Protein 7XAN (pdb70)

Solvent-accessible surface area: 4921 Å² total

GO terms:
  GO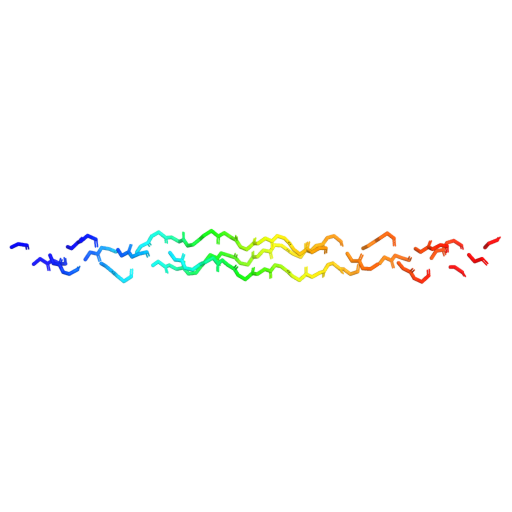:0005515 protein binding (F, IPI)
  GO:0048407 platelet-derived growth factor binding (F, IDA)
  GO:0005576 extracellular region (C, TAS)
  GO:0005788 endoplasmic reticulum lumen (C, TAS)
  GO:0031012 extracellul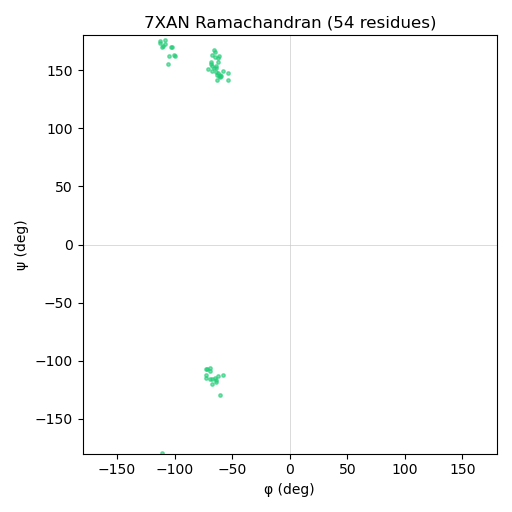ar matrix (C, TAS)
  GO:0005576 extracellular region (C, HDA)
  GO:0031012 extracellular matrix (C, HDA)
  GO:0030020 extracellular matrix structural constituent conferring tensile strength (F, HDA)
  GO:0005586 collagen type III trimer (C, IDA)
  GO:0002020 protease binding (F, IPI)
  GO:0005576 extracellular region (C, IDA)
  GO:0042060 wound healing (P, IDA)
  GO:0009314 response to radiation (P, IDA)
  GO:0018149 peptide cross-linking (P, IDA)
  GO:0034097 response to cytokine (P, IDA)
  GO:0007160 cell-matrix adhesion (P, IDA)
  GO:0007179 transforming growth factor beta receptor signaling pathway (P, IDA)
  GO:0005178 integrin binding (F, IMP)
  GO:0005201 extracellular matrix structural constituent (F, IMP)
  GO:0031012 extracellular matrix (C, IMP)

Foldseek 3Di:
DCDDDDDDDDDDDDDDDDDD/DDDDDDDDDDDDDDDDDDDDD/DCDDDDDDDDDDDDDDDDDD

Radius of gyration: 20.5 Å; Cα contacts (8 Å, |Δi|>4): 202; chains: 3; bounding box: 15×8×76 Å

B-factor: mean 22.23, std 15.6, range [4.31, 66.44]

Structure (mmCIF, N/CA/C/O backbone):
data_7XAN
#
_entry.id   7XAN
#
_cell.length_a   15.783
_cell.length_b   19.439
_cell.length_c   83.164
_cell.angle_alpha   90.000
_cell.angle_beta   93.770
_cell.angle_gamma   90.000
#
_symmetry.space_group_name_H-M   'P 1 21 1'
#
loop_
_entity.id
_entity.type
_entity.pdbx_description
1 polymer 'Collagen alpha-1(III) chain'
2 water water
#
loop_
_atom_site.group_PDB
_atom_site.id
_atom_site.type_symbol
_atom_site.label_atom_id
_atom_site.label_alt_id
_atom_site.label_comp_id
_atom_site.label_asym_id
_atom_site.label_entity_id
_atom_site.label_seq_id
_atom_site.pdbx_PDB_ins_code
_atom_site.Cartn_x
_atom_site.Cartn_y
_atom_site.Cartn_z
_atom_site.occupancy
_atom_site.B_iso_or_equiv
_atom_site.auth_seq_id
_atom_site.auth_comp_id
_atom_site.auth_asym_id
_atom_site.auth_atom_id
_atom_site.pdbx_PDB_model_num
ATOM 9 N N . GLY A 1 3 ? -4.051 2.814 -46.371 1.000 38.226 3 GLY A N 1
ATOM 10 C CA . GLY A 1 3 ? -2.872 2.227 -45.759 1.000 38.259 3 GLY A CA 1
ATOM 11 C C . GLY A 1 3 ? -3.257 1.347 -44.567 1.000 37.303 3 GLY A C 1
ATOM 12 O O . GLY A 1 3 ? -4.363 1.442 -44.035 1.000 37.262 3 GLY A O 1
ATOM 13 N N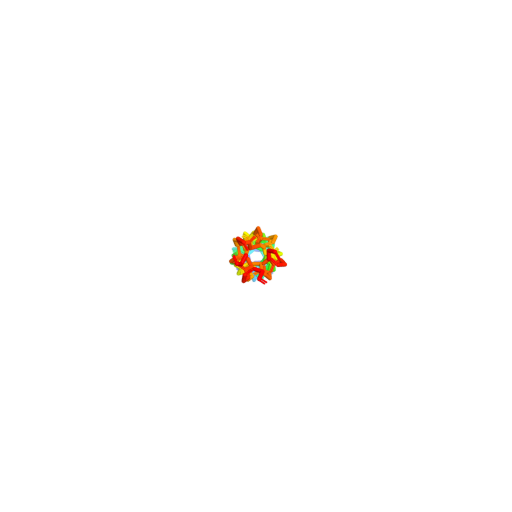 . PRO A 1 4 ? -2.373 0.434 -44.121 1.000 36.874 4 PRO A N 1
ATOM 14 C CA . PRO A 1 4 ? -2.666 -0.376 -42.938 1.000 37.892 4 PRO A CA 1
ATOM 15 C C . PRO A 1 4 ? -2.567 0.484 -41.676 1.000 37.033 4 PRO A C 1
ATOM 16 O O . PRO A 1 4 ? -1.868 1.498 -41.670 1.000 31.161 4 PRO A O 1
ATOM 28 N N . GLY A 1 6 ? -1.317 2.112 -38.236 1.000 29.094 6 GLY A N 1
ATOM 29 C CA . GLY A 1 6 ? 0.030 2.303 -37.744 1.000 30.789 6 GLY A CA 1
ATOM 30 C C . GLY A 1 6 ? 0.353 1.346 -36.589 1.000 31.761 6 GLY A C 1
ATOM 31 O O . GLY A 1 6 ? -0.501 0.610 -36.075 1.000 32.457 6 GLY A O 1
ATOM 32 N N . PRO A 1 7 ? 1.605 1.374 -36.113 1.000 32.915 7 PRO A N 1
ATOM 33 C CA . PRO A 1 7 ? 2.023 0.508 -35.011 1.000 37.621 7 PRO A CA 1
ATOM 34 C C . PRO A 1 7 ? 1.341 0.886 -33.696 1.000 39.951 7 PRO A C 1
ATOM 35 O O . PRO A 1 7 ? 1.083 2.067 -33.467 1.000 35.270 7 PRO A O 1
ATOM 47 N N . GLY A 1 9 ? 0.715 2.053 -29.880 1.000 27.295 9 GLY A N 1
ATOM 48 C CA . GLY A 1 9 ? 1.383 3.108 -29.133 1.000 25.539 9 GLY A CA 1
ATOM 49 C C . GLY A 1 9 ? 2.367 2.542 -28.117 1.000 23.100 9 GLY A C 1
ATOM 50 O O . GLY A 1 9 ? 2.222 1.357 -27.746 1.000 22.476 9 GLY A O 1
ATOM 51 N N . GLU A 1 10 ? 3.373 3.336 -27.737 1.000 21.784 10 GLU A N 1
ATOM 52 C CA . GLU A 1 10 ? 4.302 3.037 -26.602 1.000 23.672 10 GLU A CA 1
ATOM 53 C C . GLU A 1 10 ? 3.524 2.745 -25.314 1.000 21.077 10 GLU A C 1
ATOM 54 O O . GLU A 1 10 ? 2.472 3.336 -25.095 1.000 18.776 10 GLU A O 1
ATOM 60 N N . LYS A 1 11 ? 4.058 1.871 -24.462 1.000 18.340 11 LYS A N 1
ATOM 61 C CA . LYS A 1 11 ? 3.432 1.642 -23.137 1.000 18.056 11 LYS A CA 1
ATOM 62 C C . LYS A 1 11 ? 3.534 2.950 -22.361 1.000 15.772 11 LYS A C 1
ATOM 63 O O . LYS A 1 11 ? 4.510 3.694 -22.516 1.000 15.056 11 LYS A O 1
ATOM 69 N N . GLY A 1 12 ? 2.528 3.178 -21.511 1.000 12.416 12 GLY A N 1
ATOM 70 C CA . GLY A 1 12 ? 2.492 4.345 -20.634 1.000 11.915 12 GLY A CA 1
ATOM 71 C C . GLY A 1 12 ? 3.665 4.352 -19.660 1.000 11.985 12 GLY A C 1
ATOM 72 O O . GLY A 1 12 ? 4.212 3.256 -19.332 1.000 13.432 12 GLY A O 1
ATOM 73 N N . SER A 1 13 ? 3.918 5.527 -19.100 1.000 11.064 13 SER A N 1
ATOM 74 C CA . SER A 1 13 ? 4.932 5.715 -18.046 1.000 12.881 13 SER A CA 1
ATOM 75 C C . SER A 1 13 ? 4.509 4.909 -16.827 1.000 10.652 13 SER A C 1
ATOM 76 O O . SER A 1 13 ? 3.326 4.837 -16.469 1.000 10.576 13 SER A O 1
ATOM 79 N N . PRO A 1 14 ? 5.479 4.296 -16.135 1.000 11.017 14 PRO A N 1
ATOM 80 C CA . PRO A 1 14 ? 5.201 3.636 -14.877 1.000 10.728 14 PRO A CA 1
ATOM 81 C C . PRO A 1 14 ? 4.688 4.659 -13.849 1.000 9.544 14 PRO A C 1
ATOM 82 O O . PRO A 1 14 ? 5.073 5.806 -13.858 1.000 9.170 14 PRO A O 1
ATOM 86 N N . GLY A 1 15 ? 3.809 4.224 -12.943 1.000 7.538 15 GLY A N 1
ATOM 87 C CA . GLY A 1 15 ? 3.323 5.076 -11.876 1.000 7.047 15 GLY A CA 1
ATOM 88 C C . GLY A 1 15 ? 4.461 5.359 -10.905 1.000 6.379 15 GLY A C 1
ATOM 89 O O . GLY A 1 15 ? 5.353 4.525 -10.727 1.000 7.588 15 GLY A O 1
ATOM 90 N N . ALA A 1 16 ? 4.349 6.466 -10.194 1.000 5.975 16 ALA A N 1
ATOM 91 C CA . ALA A 1 16 ? 5.248 6.799 -9.084 1.000 5.719 16 ALA A CA 1
ATOM 92 C C . ALA A 1 16 ? 5.020 5.826 -7.936 1.000 4.827 16 ALA A C 1
ATOM 93 O O . ALA A 1 16 ? 3.929 5.272 -7.756 1.000 5.539 16 ALA A O 1
ATOM 95 N N . GLN A 1 17 ? 6.028 5.632 -7.140 1.000 4.841 17 GLN A N 1
ATOM 96 C CA . GLN A 1 17 ? 5.933 4.937 -5.856 1.000 4.985 17 GLN A CA 1
ATOM 97 C C . GLN A 1 17 ? 4.947 5.667 -4.953 1.000 4.751 17 GLN A C 1
ATOM 98 O O . GLN A 1 17 ? 4.834 6.902 -4.977 1.000 5.014 17 GLN A O 1
ATOM 104 N N . GLY A 1 18 ? 4.215 4.909 -4.145 1.000 4.623 18 GLY A N 1
ATOM 105 C CA . GLY A 1 18 ? 3.309 5.514 -3.159 1.000 4.307 18 GLY A CA 1
ATOM 106 C C . GLY A 1 18 ? 4.045 6.285 -2.067 1.000 4.748 18 GLY A C 1
ATOM 107 O O . GLY A 1 18 ? 5.264 6.159 -1.874 1.000 5.176 18 GLY A O 1
ATOM 108 N N . PRO A 1 19 ? 3.317 7.063 -1.289 1.000 4.617 19 PRO A N 1
ATOM 109 C CA . PRO A 1 19 ? 3.902 7.822 -0.190 1.000 4.688 19 PRO A CA 1
ATOM 110 C C . PRO A 1 19 ? 4.466 6.895 0.867 1.000 5.265 19 PRO A C 1
ATOM 111 O O . PRO A 1 19 ? 3.974 5.804 1.098 1.000 4.682 19 PRO A O 1
ATOM 123 N N . GLY A 1 21 ? 4.676 5.313 4.487 1.000 5.209 21 GLY A N 1
ATOM 124 C CA . GLY A 1 21 ? 3.665 4.979 5.483 1.000 5.238 21 GLY A CA 1
ATOM 125 C C . GLY A 1 21 ? 3.695 5.859 6.715 1.000 5.390 21 GLY A C 1
ATOM 126 O O . GLY A 1 21 ? 4.617 6.646 6.894 1.000 6.153 21 GLY A O 1
ATOM 127 N N . PRO A 1 22 ? 2.659 5.727 7.561 1.000 5.935 22 PRO A N 1
ATOM 128 C CA . PRO A 1 22 ? 2.597 6.509 8.779 1.000 6.681 22 PRO A CA 1
ATOM 129 C C . PRO A 1 22 ? 3.699 6.161 9.746 1.000 6.707 22 PRO A C 1
ATOM 130 O O . PRO A 1 22 ? 4.210 5.032 9.760 1.000 6.249 22 PRO A O 1
ATOM 142 N N . GLY A 1 24 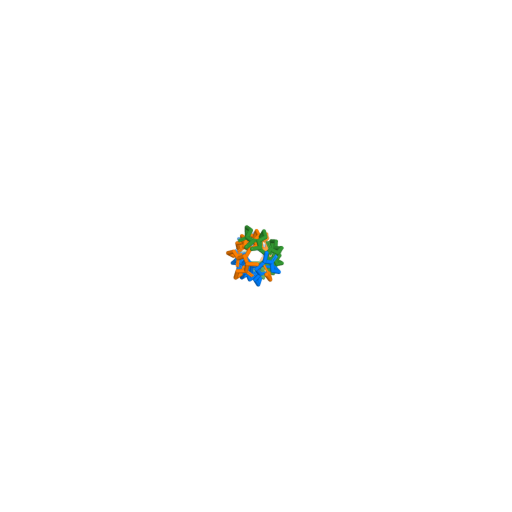? 5.251 4.773 13.079 1.000 9.033 24 GLY A N 1
ATOM 143 C CA . GLY A 1 24 ? 4.836 3.645 13.876 1.000 10.829 24 GLY A CA 1
ATOM 144 C C . GLY A 1 24 ? 4.281 4.064 15.226 1.000 12.515 24 GLY A C 1
ATOM 145 O O . GLY A 1 24 ? 4.321 5.235 15.621 1.000 12.844 24 GLY A O 1
ATOM 146 N N . PRO A 1 25 ? 3.752 3.038 15.929 1.000 15.526 25 PRO A N 1
ATOM 147 C CA . PRO A 1 25 ? 3.169 3.245 17.255 1.000 17.646 25 PRO A CA 1
ATOM 148 C C . PRO A 1 25 ? 4.256 3.502 18.291 1.000 19.347 25 PRO A C 1
ATOM 149 O O . PRO A 1 25 ? 5.418 3.199 18.094 1.000 18.016 25 PRO A O 1
ATOM 161 N N . GLY A 1 27 ? 6.411 2.519 21.635 1.000 32.065 27 GLY A N 1
ATOM 162 C CA . GLY A 1 27 ? 6.941 1.207 21.981 1.000 38.709 27 GLY A CA 1
ATOM 163 C C . GLY A 1 27 ? 6.725 0.835 23.440 1.000 46.419 27 GLY A C 1
ATOM 164 O O . GLY A 1 27 ? 5.731 1.203 24.083 1.000 49.686 27 GLY A O 1
ATOM 166 N N . PRO B 1 1 ? -3.086 0.915 -55.363 1.000 66.391 1 PRO B N 1
ATOM 167 C CA . PRO B 1 1 ? -2.735 0.071 -54.214 1.000 64.224 1 PRO B CA 1
ATOM 168 C C . PRO B 1 1 ? -3.022 0.772 -52.888 1.000 62.542 1 PRO B C 1
ATOM 169 O O . PRO B 1 1 ? -3.437 1.930 -52.881 1.000 64.259 1 PRO B O 1
ATOM 181 N N . GLY B 1 3 ? -2.350 2.796 -49.338 1.000 49.892 3 GLY B N 1
ATOM 182 C CA . GLY B 1 3 ? -1.419 3.832 -48.919 1.000 51.058 3 GLY B CA 1
ATOM 183 C C . GLY B 1 3 ? -0.378 3.325 -47.919 1.000 49.791 3 GLY B C 1
ATOM 184 O O . GLY B 1 3 ? -0.378 2.154 -47.536 1.000 50.951 3 GLY B O 1
ATOM 185 N N . PRO B 1 4 ? 0.539 4.202 -47.448 1.000 50.672 4 PRO B N 1
ATOM 186 C CA . PRO B 1 4 ? 1.573 3.802 -46.488 1.000 50.796 4 PRO B CA 1
ATOM 187 C C . PRO B 1 4 ? 0.967 3.555 -45.102 1.000 47.345 4 PRO B C 1
ATOM 188 O O . PRO B 1 4 ? -0.162 3.980 -44.852 1.000 40.286 4 PRO B O 1
ATOM 200 N N . GLY B 1 6 ? -0.200 3.751 -41.166 1.000 35.458 6 GLY B N 1
ATOM 201 C CA . GLY B 1 6 ? -0.670 4.907 -40.421 1.000 35.739 6 GLY B CA 1
ATOM 202 C C . GLY B 1 6 ? 0.360 5.383 -39.400 1.000 33.283 6 GLY B C 1
ATOM 203 O O . GLY B 1 6 ? 1.375 4.726 -39.179 1.000 35.189 6 GLY B O 1
ATOM 204 N N . PRO B 1 7 ? 0.117 6.544 -38.751 1.000 31.429 7 PRO B N 1
ATOM 205 C CA . PRO B 1 7 ? 1.028 7.071 -37.734 1.000 34.311 7 PRO B CA 1
ATOM 206 C C . PRO B 1 7 ? 1.007 6.195 -36.482 1.000 34.113 7 PRO B C 1
ATOM 207 O O . PRO B 1 7 ? 0.061 5.443 -36.279 1.000 25.407 7 PRO B O 1
ATOM 219 N N . GLY B 1 9 ? 0.372 4.751 -32.761 1.000 28.083 9 GLY B N 1
ATOM 220 C CA . GLY B 1 9 ? -0.691 4.979 -31.803 1.000 25.508 9 GLY B CA 1
ATOM 221 C C . GLY B 1 9 ? -0.218 5.887 -30.674 1.000 22.283 9 GLY B C 1
ATOM 222 O O . GLY B 1 9 ? 0.976 6.116 -30.551 1.000 22.380 9 GLY B O 1
ATOM 223 N N . GLU B 1 10 ? -1.172 6.454 -29.958 1.000 21.384 10 GLU B N 1
ATOM 224 C CA . GLU B 1 10 ? -0.983 7.322 -28.771 1.000 22.233 10 GLU B CA 1
ATOM 225 C C . GLU B 1 10 ? -0.257 6.511 -27.700 1.000 20.577 10 GLU B C 1
ATOM 226 O O . GLU B 1 10 ? -0.566 5.319 -27.588 1.000 18.909 10 GLU B O 1
ATOM 232 N N . LYS B 1 11 ? 0.618 7.169 -26.956 1.000 19.347 11 LYS B N 1
ATOM 233 C CA . LYS B 1 11 ? 1.281 6.539 -25.787 1.000 16.481 11 LYS B CA 1
ATOM 234 C C . LYS B 1 11 ? 0.181 6.162 -24.800 1.000 16.085 11 LYS B C 1
ATOM 235 O O . LYS B 1 11 ? -0.822 6.870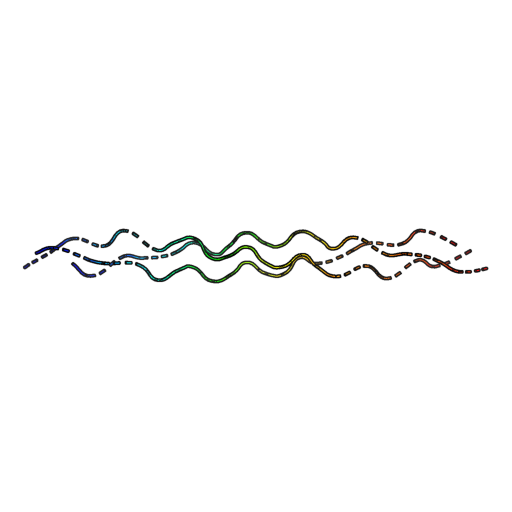 -24.696 1.000 16.179 11 LYS B O 1
ATOM 241 N N . GLY B 1 12 ? 0.362 5.036 -24.104 1.000 13.645 12 GLY B N 1
ATOM 242 C CA . GLY B 1 12 ? -0.626 4.569 -23.135 1.000 13.106 12 GLY B CA 1
ATOM 243 C C . GLY B 1 12 ? -0.696 5.514 -21.939 1.000 11.837 12 GLY B C 1
ATOM 244 O O . GLY B 1 12 ? 0.176 6.345 -21.758 1.000 13.147 12 GLY B O 1
ATOM 245 N N . SER B 1 13 ? -1.757 5.411 -21.167 1.000 11.182 13 SER B N 1
ATOM 246 C CA A SER B 1 13 ? -1.924 6.220 -19.932 0.500 11.985 13 SER B CA 1
ATOM 247 C CA B SER B 1 13 ? -1.931 6.215 -19.930 0.500 10.975 13 SER B CA 1
ATOM 248 C C . SER B 1 13 ? -0.831 5.884 -18.930 1.000 11.634 13 SER B C 1
ATOM 249 O O . SER B 1 13 ? -0.374 4.742 -18.831 1.000 10.850 13 SER B O 1
ATOM 254 N N . PRO B 1 14 ? -0.408 6.861 -18.109 1.000 11.370 14 PRO B N 1
ATOM 255 C CA . PRO B 1 14 ? 0.477 6.567 -16.993 1.000 10.448 14 PRO B CA 1
ATOM 256 C C . PRO B 1 14 ? -0.144 5.552 -16.043 1.000 9.166 14 PRO B C 1
ATOM 257 O O . PRO B 1 14 ? -1.360 5.486 -15.875 1.000 9.735 14 PRO B O 1
ATOM 261 N N . GLY B 1 15 ? 0.726 4.763 -15.406 1.000 8.973 15 GLY B N 1
ATOM 262 C CA . GLY B 1 15 ? 0.285 3.882 -14.345 1.000 9.345 15 GLY B CA 1
ATOM 263 C C . GLY B 1 15 ? -0.158 4.706 -13.130 1.000 8.542 15 GLY B C 1
ATOM 264 O O . GLY B 1 15 ? 0.285 5.820 -12.937 1.000 10.049 15 GLY B O 1
ATOM 265 N N . ALA B 1 16 ? -0.999 4.101 -12.312 1.000 9.041 16 ALA B N 1
ATOM 266 C CA . ALA B 1 16 ? -1.429 4.699 -11.040 1.000 9.184 16 ALA B CA 1
ATOM 267 C C . ALA B 1 16 ? -0.232 4.838 -10.118 1.000 9.534 16 ALA B C 1
ATOM 268 O O . ALA B 1 16 ? 0.689 4.006 -10.139 1.000 8.969 16 ALA B O 1
ATOM 270 N N . GLN B 1 17 ? -0.275 5.804 -9.240 1.000 8.175 17 GLN B N 1
ATOM 271 C CA . GLN B 1 17 ? 0.677 5.828 -8.121 1.000 6.950 17 GLN B CA 1
ATOM 272 C C . GLN B 1 17 ? 0.438 4.591 -7.248 1.000 6.533 17 GLN B C 1
ATOM 273 O O . GLN B 1 17 ? -0.690 4.129 -7.078 1.000 5.598 17 GLN B O 1
ATOM 279 N N . GLY B 1 18 ? 1.524 4.058 -6.685 1.000 5.475 18 GLY B N 1
ATOM 280 C CA . GLY B 1 18 ? 1.436 2.968 -5.736 1.000 5.138 18 GLY B CA 1
ATOM 281 C C . GLY B 1 18 ? 0.728 3.418 -4.469 1.000 5.022 18 GLY B C 1
ATOM 282 O O . GLY B 1 18 ? 0.532 4.613 -4.221 1.000 5.517 18 GLY B O 1
ATOM 283 N N . PRO B 1 19 ? 0.313 2.453 -3.638 1.000 5.063 19 PRO B N 1
ATOM 284 C CA . PRO B 1 19 ? -0.338 2.744 -2.378 1.000 5.209 19 PRO B CA 1
ATOM 285 C C . PRO B 1 19 ? 0.644 3.288 -1.366 1.000 5.814 19 PRO B C 1
ATOM 286 O O . PRO B 1 19 ? 1.864 3.105 -1.439 1.000 5.638 19 PRO B O 1
ATOM 298 N N . GLY B 1 21 ? 2.844 3.290 1.932 1.000 6.469 21 GLY B N 1
ATOM 299 C CA . GLY B 1 21 ? 3.565 2.214 2.571 1.000 6.622 21 GLY B CA 1
ATOM 300 C C . GLY B 1 21 ? 2.970 1.826 3.930 1.000 6.589 21 GLY B C 1
ATOM 301 O O . GLY B 1 21 ? 2.038 2.469 4.435 1.000 7.317 21 GLY B O 1
ATOM 302 N N . PRO B 1 22 ? 3.578 0.750 4.479 1.000 7.259 22 PRO B N 1
ATOM 303 C CA . PRO B 1 22 ? 3.131 0.226 5.765 1.000 7.652 22 PRO B CA 1
ATOM 304 C C . PRO B 1 22 ? 3.424 1.212 6.880 1.000 6.951 22 PRO B C 1
ATOM 305 O O . PRO B 1 22 ? 4.386 1.992 6.814 1.000 5.946 22 PRO B O 1
ATOM 317 N N . GLY B 1 24 ? 5.217 2.357 10.189 1.000 7.098 24 GLY B N 1
ATOM 318 C CA . GLY B 1 24 ? 6.533 2.004 10.701 1.000 7.069 24 GLY B CA 1
ATOM 319 C C . GLY B 1 24 ? 6.482 1.120 11.928 1.000 7.296 24 GLY B C 1
ATOM 320 O O . GLY B 1 24 ? 5.414 0.821 12.534 1.000 8.051 24 GLY B O 1
ATOM 321 N N . PRO B 1 25 ? 7.652 0.617 12.319 1.000 8.428 25 PRO B N 1
ATOM 322 C CA . PRO B 1 25 ? 7.728 -0.195 13.540 1.000 9.178 25 PRO B CA 1
ATOM 323 C C . PRO B 1 25 ? 7.348 0.541 14.798 1.000 10.633 25 PRO B C 1
ATOM 324 O O . PRO B 1 25 ? 7.529 1.730 14.886 1.000 10.096 25 PRO B O 1
ATOM 336 N N . GLY B 1 27 ? 8.179 2.160 18.410 1.000 21.297 27 GLY B N 1
ATOM 337 C CA . GLY B 1 27 ? 9.285 2.742 19.151 1.000 25.967 27 GLY B CA 1
ATOM 338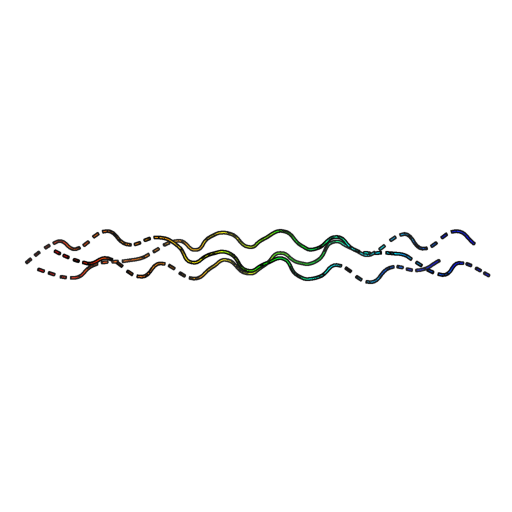 C C . GLY B 1 27 ? 9.899 1.733 20.119 1.000 30.610 27 GLY B C 1
ATOM 339 O O . GLY B 1 27 ? 10.982 2.016 20.701 1.000 33.584 27 GLY B O 1
ATOM 341 N N . GLY C 1 3 ? -3.616 5.507 -52.219 1.000 60.208 3 GLY C N 1
ATOM 342 C CA . GLY C 1 3 ? -4.615 5.349 -51.115 1.000 56.940 3 GLY C CA 1
ATOM 343 C C . GLY C 1 3 ? -4.374 6.345 -49.981 1.000 53.038 3 GLY C C 1
ATOM 344 O O . GLY C 1 3 ? -3.276 6.891 -49.845 1.000 51.884 3 GLY C O 1
ATOM 345 N N . PRO C 1 4 ? -5.384 6.607 -49.119 1.000 50.361 4 PRO C N 1
ATOM 346 C CA . PRO C 1 4 ? -5.144 7.345 -47.876 1.000 50.799 4 PRO C CA 1
ATOM 347 C C . PRO C 1 4 ? -4.138 6.558 -47.024 1.000 51.085 4 PRO C C 1
ATOM 348 O O . PRO C 1 4 ? -4.165 5.325 -47.027 1.000 46.818 4 PRO C O 1
ATOM 360 N N . GLY C 1 6 ? -2.705 4.772 -43.690 1.000 34.945 6 GLY C N 1
ATOM 361 C CA . GLY C 1 6 ? -3.509 3.994 -42.781 1.000 33.420 6 GLY C CA 1
ATOM 362 C C . GLY C 1 6 ? -3.881 4.845 -41.578 1.000 33.177 6 GLY C C 1
ATOM 363 O O . GLY C 1 6 ? -3.267 5.880 -41.323 1.000 30.569 6 GLY C O 1
ATOM 364 N N . PRO C 1 7 ? -4.906 4.441 -40.819 1.000 33.545 7 PRO C N 1
ATOM 365 C CA . PRO C 1 7 ? -5.267 5.178 -39.608 1.000 34.093 7 PRO C CA 1
ATOM 366 C C . PRO C 1 7 ? -4.176 5.002 -38.545 1.000 32.753 7 PRO C C 1
ATOM 367 O O . PRO C 1 7 ? -3.288 4.152 -38.661 1.000 26.957 7 PRO C O 1
ATOM 379 N N . GLY C 1 9 ? -2.197 3.824 -35.163 1.000 28.463 9 GLY C N 1
ATOM 380 C CA . GLY C 1 9 ? -2.164 2.572 -34.424 1.000 31.846 9 GLY C CA 1
ATOM 381 C C . GLY C 1 9 ? -3.000 2.656 -33.155 1.000 30.027 9 GLY C C 1
ATOM 382 O O . GLY C 1 9 ? -3.489 3.763 -32.817 1.000 27.220 9 GLY C O 1
ATOM 383 N N . GLU C 1 10 ? -3.217 1.522 -32.488 1.000 34.747 10 GLU C N 1
ATOM 384 C CA . GLU C 1 10 ? -4.040 1.490 -31.247 1.000 35.584 10 GLU C CA 1
ATOM 385 C C . GLU C 1 10 ? -3.242 2.187 -30.133 1.000 30.580 10 GLU C C 1
ATOM 386 O O . GLU C 1 10 ? -1.997 2.196 -30.205 1.000 27.089 10 GLU C O 1
ATOM 392 N N . LYS C 1 11 ? -3.953 2.792 -29.180 1.000 27.198 11 LYS C N 1
ATOM 393 C CA . LYS C 1 11 ? -3.331 3.373 -27.965 1.000 24.797 11 LYS C CA 1
ATOM 394 C C . LYS C 1 11 ? -2.482 2.302 -27.290 1.000 22.722 11 LYS C C 1
ATOM 395 O O . LYS C 1 11 ? -2.959 1.140 -27.218 1.000 23.296 11 LYS C O 1
ATOM 401 N N . GLY C 1 12 ? -1.314 2.693 -26.753 1.000 19.430 12 GLY C N 1
ATOM 402 C CA . GLY C 1 12 ? -0.445 1.801 -25.950 1.000 18.484 12 GLY C CA 1
ATOM 403 C C . GLY C 1 12 ? -1.153 1.332 -24.678 1.000 16.148 12 GLY C C 1
ATOM 404 O O . GLY C 1 12 ? -2.183 1.920 -24.285 1.000 17.407 12 GLY C O 1
ATOM 405 N N . SER C 1 13 ? -0.660 0.248 -24.093 1.000 16.580 13 SER C N 1
ATOM 406 C C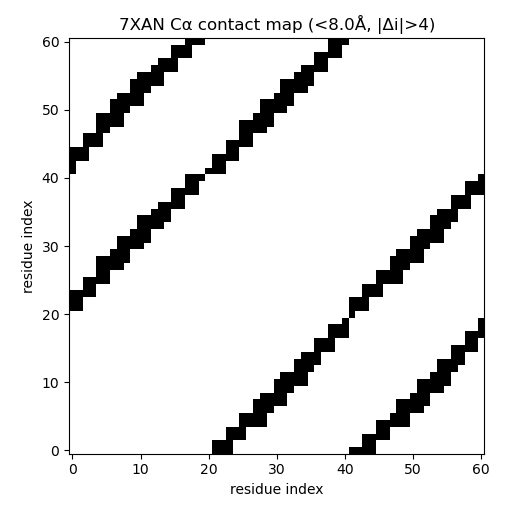A . SER C 1 13 ? -1.107 -0.251 -22.775 1.000 17.606 13 SER C CA 1
ATOM 407 C C . SER C 1 13 ? -0.729 0.769 -21.704 1.000 14.677 13 SER C C 1
ATOM 408 O O . SER C 1 13 ? 0.224 1.539 -21.873 1.000 14.544 13 SER C O 1
ATOM 411 N N . PRO C 1 14 ? -1.507 0.810 -20.617 1.000 15.309 14 PRO C N 1
ATOM 412 C CA . PRO C 1 14 ? -1.143 1.656 -19.498 1.000 14.631 14 PRO C CA 1
ATOM 413 C C . PRO C 1 14 ? 0.171 1.188 -18.867 1.000 14.243 14 PRO C C 1
ATOM 414 O O . PRO C 1 14 ? 0.578 0.014 -18.875 1.000 13.595 14 PRO C O 1
ATOM 418 N N . GLY C 1 15 ? 0.857 2.153 -18.250 1.000 11.447 15 GLY C N 1
ATOM 419 C CA . GLY C 1 15 ? 1.989 1.837 -17.379 1.000 11.012 15 GLY C CA 1
ATOM 420 C C . GLY C 1 15 ? 1.576 0.998 -16.169 1.000 10.353 15 GLY C C 1
ATOM 421 O O . GLY C 1 15 ? 0.428 0.992 -15.797 1.000 10.702 15 GLY C O 1
ATOM 422 N N . ALA C 1 16 ? 2.538 0.285 -15.611 1.000 11.440 16 ALA C N 1
ATOM 423 C CA . ALA C 1 16 ? 2.303 -0.475 -14.373 1.000 12.184 16 ALA C CA 1
ATOM 424 C C . ALA C 1 16 ? 2.075 0.497 -13.221 1.000 11.390 16 ALA C C 1
ATOM 425 O O . ALA C 1 16 ? 2.663 1.617 -13.218 1.000 11.353 16 ALA C O 1
ATOM 427 N N . GLN C 1 17 ? 1.282 0.132 -12.239 1.000 9.566 17 GLN C N 1
ATOM 428 C CA . GLN C 1 17 ? 1.132 0.917 -10.995 1.000 8.693 17 GLN C CA 1
ATOM 429 C C . GLN C 1 17 ? 2.521 0.972 -10.365 1.000 7.375 17 GLN C C 1
ATOM 430 O O . GLN C 1 17 ? 3.353 0.016 -10.479 1.000 8.253 17 GLN C O 1
ATOM 436 N N . GLY C 1 18 ? 2.835 2.078 -9.721 1.000 7.145 18 GLY C N 1
ATOM 437 C CA . GLY C 1 18 ? 4.043 2.163 -8.906 1.000 7.091 18 GLY C CA 1
ATOM 438 C C . GLY C 1 18 ? 3.997 1.232 -7.705 1.000 6.139 18 GLY C C 1
ATOM 439 O O . GLY C 1 18 ? 2.948 0.700 -7.305 1.000 6.847 18 GLY C O 1
ATOM 440 N N . PRO C 1 19 ? 5.180 0.969 -7.141 1.000 5.902 19 PRO C N 1
ATOM 441 C CA . PRO C 1 19 ? 5.281 0.132 -5.977 1.000 5.728 19 PRO C CA 1
ATOM 442 C C . PRO C 1 19 ? 4.683 0.808 -4.746 1.000 5.561 19 PRO C C 1
ATOM 443 O O . PRO C 1 19 ? 4.493 2.038 -4.711 1.000 5.540 19 PRO C O 1
ATOM 455 N N . GLY C 1 21 ? 4.659 2.469 -1.111 1.000 5.102 21 GLY C N 1
ATOM 456 C CA . GLY C 1 21 ? 5.579 3.378 -0.460 1.000 5.123 21 GLY C CA 1
ATOM 457 C C . GLY C 1 21 ? 6.515 2.688 0.521 1.000 5.665 21 GLY C C 1
ATOM 458 O O . GLY C 1 21 ? 6.260 1.576 0.982 1.000 5.286 21 GLY C O 1
ATOM 459 N N . PRO C 1 22 ? 7.624 3.374 0.902 1.000 5.500 22 PRO C N 1
ATOM 460 C CA . PRO C 1 22 ? 8.448 2.887 2.005 1.000 5.794 22 PRO C CA 1
ATOM 461 C C . PRO C 1 22 ? 7.688 2.733 3.307 1.000 5.219 22 PRO C C 1
ATOM 462 O O . PRO C 1 22 ? 6.720 3.472 3.529 1.000 4.795 22 PRO C O 1
ATOM 474 N N . GLY C 1 24 ? 6.814 3.670 7.065 1.000 6.374 24 GLY C N 1
ATOM 475 C CA . GLY C 1 24 ? 7.005 4.847 7.886 1.000 6.186 24 GLY C CA 1
ATOM 476 C C . GLY C 1 24 ? 8.178 4.727 8.857 1.000 6.910 24 GLY C C 1
ATOM 477 O O . GLY C 1 24 ? 8.743 3.647 9.127 1.000 6.938 24 GLY C O 1
ATOM 478 N N . PRO C 1 25 ? 8.510 5.874 9.467 1.000 7.354 25 PRO C N 1
ATOM 479 C CA . PRO C 1 25 ? 9.516 5.887 10.518 1.000 8.064 25 PRO C CA 1
ATOM 480 C C . PRO C 1 25 ? 9.055 5.078 11.706 1.000 8.313 25 PRO C C 1
ATOM 481 O O . PRO C 1 25 ? 7.845 4.934 11.927 1.000 8.688 25 PRO C O 1
ATOM 493 N N . GLY C 1 27 ? 8.025 4.619 15.584 1.000 14.550 27 GLY C N 1
ATOM 494 C CA . GLY C 1 27 ? 7.272 5.398 16.548 1.000 17.579 27 GLY C CA 1
ATOM 495 C C . GLY C 1 27 ? 8.158 5.913 17.667 1.000 24.506 27 GLY C C 1
ATOM 496 O O . GLY C 1 27 ? 9.363 5.706 17.732 1.000 24.565 27 GLY C O 1
#

Secondary structure (DSSP, 8-state):
-----PPPPPPPPP------/------PPPPPPPPP------/-----PPPPPPPPP------

InterPro domains:
  IPR000885 Fibrillar collagen, C-terminal [PF01410] (1231-1465)
  IPR000885 Fibrillar collagen, C-terminal [PS51461] (1232-1466)
  IPR000885 Fibrillar collagen, C-terminal [SM00038] (1231-1466)
  IPR001007 VWFC domain [PF00093] (32-88)
  IPR001007 VWFC domain [PS01208] (50-88)
  IPR001007 VWFC domain [PS50184] (30-89)
  IPR001007 VWFC domain [SM00214] (32-88)
  IPR008160 Collagen triple helix repeat [PF01391] (474-532)
  IPR008160 Collagen triple helix repeat [PF01391] (534-592)
  IPR008160 Collagen trip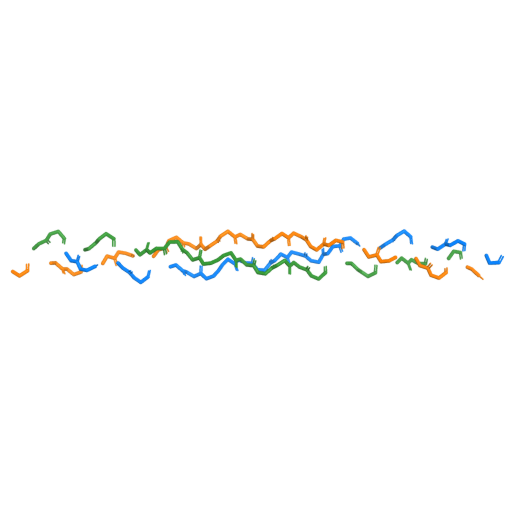le helix repeat [PF01391] (958-1015)
  IPR008160 Collagen triple helix repeat [PF01391] (1077-1135)
  IPR008160 Collagen triple helix repeat [PF01391] (1137-1195)
  IPR050149 Collagen superfamily [PTHR24023] (837-1212)

Sequence (61 aa):
GPGPGEKGSPGAQGPGPGPGPGPGPGEKGSSPGAQGPGPGPGGPGPGEKGSPGAQGPGPGPG

Organism: Homo sapiens (NCBI:txid9606)